Protein AF-A0A957ZIR4-F1 (afdb_monomer)

Sequence (72 aa):
GPLYVRGDVTIQSASGEITASDMRLALCRCGQSQNKPFCDNSHKAAGFSDAGDVKPRQADEFVPGGPLTITA

pLDDT: mean 86.76, std 14.09, range [44.53, 98.38]

Mean predicted aligned error: 8.35 Å

Secondary structure (DSSP, 8-state):
-PEEEEEEEEEE-TTS-EEEEEEEEEE--SS--SSTTB--SHHHHTT-------PPP--S---SSS------

Structure (mmCIF, N/CA/C/O backbone):
data_AF-A0A957ZIR4-F1
#
_entry.id   AF-A0A957ZIR4-F1
#
loop_
_atom_site.group_PDB
_atom_site.id
_atom_site.type_symbol
_atom_site.label_atom_id
_atom_site.label_alt_id
_atom_site.label_comp_id
_atom_site.label_asym_id
_atom_site.label_entity_id
_atom_site.label_seq_id
_atom_site.pdbx_PDB_ins_code
_atom_site.Cartn_x
_atom_site.Cartn_y
_atom_site.Cartn_z
_atom_site.occupancy
_atom_site.B_iso_or_equiv
_atom_site.auth_seq_id
_atom_site.auth_comp_id
_atom_site.auth_asym_id
_atom_site.auth_atom_id
_atom_site.pdbx_PDB_model_num
ATOM 1 N N . GLY A 1 1 ? 3.018 -2.627 -8.623 1.00 90.19 1 GLY A N 1
ATOM 2 C CA . GLY A 1 1 ? 3.723 -2.083 -7.435 1.00 90.19 1 GLY A CA 1
ATOM 3 C C . GLY A 1 1 ? 2.899 -2.252 -6.160 1.00 90.19 1 GLY A C 1
ATOM 4 O O . GLY A 1 1 ? 1.808 -2.816 -6.245 1.00 90.19 1 GLY A O 1
ATOM 5 N N . PRO A 1 2 ? 3.409 -1.819 -4.992 1.00 95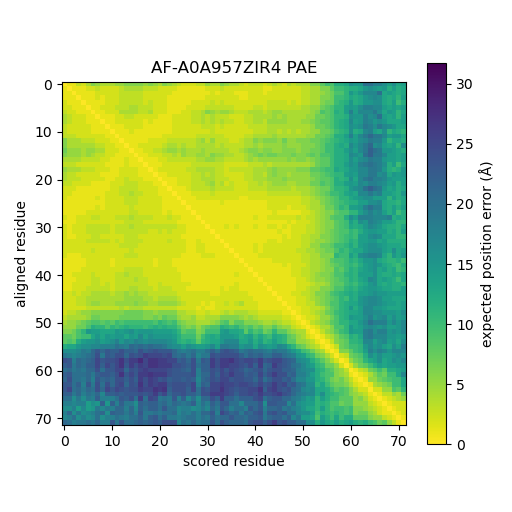.88 2 PRO A N 1
ATOM 6 C CA . PRO A 1 2 ? 2.696 -1.930 -3.716 1.00 95.88 2 PRO A CA 1
ATOM 7 C C . PRO A 1 2 ? 1.459 -1.026 -3.652 1.00 95.88 2 PRO A C 1
ATOM 9 O O . PRO A 1 2 ? 1.300 -0.128 -4.479 1.00 95.88 2 PRO A O 1
ATOM 12 N N . LEU A 1 3 ? 0.606 -1.259 -2.655 1.00 94.69 3 LEU A N 1
ATOM 13 C CA . LEU A 1 3 ? -0.472 -0.345 -2.286 1.00 94.69 3 LEU A CA 1
ATOM 14 C C . LEU A 1 3 ? 0.061 0.668 -1.268 1.00 94.69 3 LEU A C 1
ATOM 16 O O . LEU A 1 3 ? 0.465 0.286 -0.171 1.00 94.69 3 LEU A O 1
ATOM 20 N N . TYR A 1 4 ? 0.069 1.948 -1.629 1.00 95.12 4 TYR A N 1
ATOM 21 C CA . TYR A 1 4 ? 0.451 3.020 -0.714 1.00 95.12 4 TYR A CA 1
ATOM 22 C C . TYR A 1 4 ? -0.774 3.533 0.037 1.00 95.12 4 TYR A C 1
ATOM 24 O O . TYR A 1 4 ? -1.740 3.966 -0.585 1.00 95.12 4 TYR A O 1
ATOM 32 N N . VAL A 1 5 ? -0.706 3.524 1.366 1.00 94.69 5 VAL A N 1
ATOM 33 C CA . VAL A 1 5 ? -1.753 4.045 2.251 1.00 94.69 5 VAL A CA 1
ATOM 34 C C . VAL A 1 5 ? -1.182 5.212 3.050 1.00 94.69 5 VAL A C 1
ATOM 36 O O . VAL A 1 5 ? -0.024 5.174 3.476 1.00 94.69 5 VAL A O 1
ATOM 39 N N . ARG A 1 6 ? -1.976 6.273 3.216 1.00 95.44 6 ARG A N 1
ATOM 40 C CA . ARG A 1 6 ? -1.621 7.466 3.992 1.00 95.44 6 ARG A CA 1
ATOM 41 C C . ARG A 1 6 ? -2.780 7.863 4.900 1.00 95.44 6 ARG A C 1
ATOM 43 O O . ARG A 1 6 ? -3.918 7.863 4.441 1.00 95.44 6 ARG A O 1
ATOM 50 N N . GLY A 1 7 ? -2.465 8.249 6.131 1.00 93.69 7 GLY A N 1
ATOM 51 C CA . GLY A 1 7 ? -3.430 8.607 7.173 1.00 93.69 7 GLY A CA 1
ATOM 52 C C . GLY A 1 7 ? -3.161 7.826 8.455 1.00 93.69 7 GLY A C 1
ATOM 53 O O . GLY A 1 7 ? -2.199 7.071 8.507 1.00 93.69 7 GLY A O 1
ATOM 54 N N . ASP A 1 8 ? -4.005 7.995 9.468 1.00 94.00 8 ASP A N 1
ATOM 55 C CA . ASP A 1 8 ? -3.912 7.204 10.697 1.00 94.00 8 ASP A CA 1
ATOM 56 C C . ASP A 1 8 ? -4.397 5.774 10.450 1.00 94.00 8 ASP A C 1
ATOM 58 O O . ASP A 1 8 ? -5.598 5.522 10.338 1.00 94.00 8 ASP A O 1
ATOM 62 N N . VAL A 1 9 ? -3.447 4.856 10.240 1.00 95.06 9 VAL A N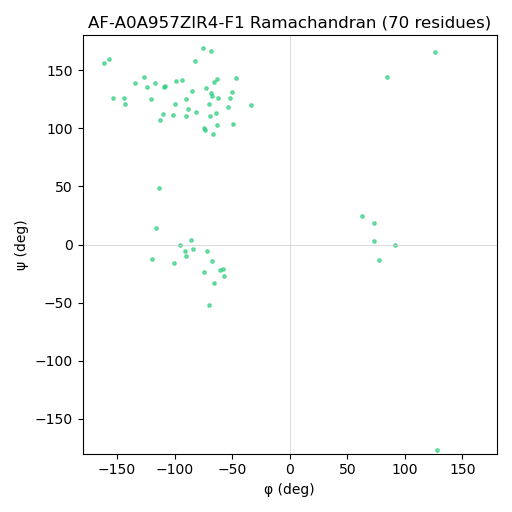 1
ATOM 63 C CA . VAL A 1 9 ? -3.718 3.486 9.801 1.00 95.06 9 VAL A CA 1
ATOM 64 C C . VAL A 1 9 ? -3.193 2.499 10.823 1.00 95.06 9 VAL A C 1
ATOM 66 O O . VAL A 1 9 ? -1.999 2.451 11.110 1.00 95.06 9 VAL A O 1
ATOM 69 N N . THR A 1 10 ? -4.084 1.624 11.275 1.00 95.75 10 THR A N 1
ATOM 70 C CA . THR A 1 10 ? -3.762 0.442 12.074 1.00 95.75 10 THR A CA 1
ATOM 71 C C . THR A 1 10 ? -3.937 -0.822 11.239 1.00 95.75 10 THR A C 1
ATOM 73 O O . THR A 1 10 ? -4.914 -0.977 10.508 1.00 95.75 10 THR A O 1
ATOM 76 N N . ILE A 1 11 ? -2.980 -1.740 11.346 1.00 94.75 11 ILE A N 1
ATOM 77 C CA . ILE A 1 11 ? -3.050 -3.068 10.741 1.00 94.75 11 ILE A CA 1
ATOM 78 C C . ILE A 1 11 ? -3.466 -4.056 11.818 1.00 94.75 11 ILE A C 1
ATOM 80 O O . ILE A 1 11 ? -2.774 -4.212 12.825 1.00 94.75 11 ILE A O 1
ATOM 84 N N . GLN A 1 12 ? -4.584 -4.728 11.572 1.00 95.81 12 GLN A N 1
ATOM 85 C CA . GLN A 1 12 ? -5.125 -5.763 12.436 1.00 95.81 12 GLN A CA 1
ATOM 86 C C . GLN A 1 12 ? -4.971 -7.132 11.765 1.00 95.81 12 GLN A C 1
ATOM 88 O O . GLN A 1 12 ? -5.234 -7.283 10.569 1.00 95.81 12 GLN A O 1
ATOM 93 N N . SER A 1 13 ? -4.534 -8.131 12.524 1.00 90.62 13 SER A N 1
ATOM 94 C CA . SER A 1 13 ? -4.506 -9.522 12.084 1.00 90.62 13 SER A CA 1
ATOM 95 C C . SER A 1 13 ? -5.916 -10.126 12.088 1.00 90.62 13 SER A C 1
ATOM 97 O O . SER A 1 13 ? -6.855 -9.576 12.664 1.00 90.62 13 SER A O 1
ATOM 99 N N . ALA A 1 14 ? -6.070 -11.313 11.499 1.00 89.94 14 ALA A N 1
ATOM 100 C CA . ALA A 1 14 ? -7.349 -12.025 11.511 1.00 89.94 14 ALA A CA 1
ATOM 101 C C . ALA A 1 14 ? -7.857 -12.371 12.929 1.00 89.94 14 ALA A C 1
ATOM 103 O O . ALA A 1 14 ? -9.053 -12.580 13.105 1.00 89.94 14 ALA A O 1
ATOM 104 N N . SER A 1 15 ? -6.977 -12.428 13.939 1.00 93.25 15 SER A N 1
ATOM 105 C CA . SER A 1 15 ? -7.360 -12.668 15.339 1.00 93.25 15 SER A CA 1
ATOM 106 C C . SER A 1 15 ? -7.801 -11.402 16.080 1.00 93.25 15 SER A C 1
ATOM 108 O O . SER A 1 15 ? -8.210 -11.486 17.235 1.00 93.25 15 SER A O 1
ATOM 110 N N . GLY A 1 16 ? -7.716 -10.232 15.443 1.00 91.50 16 GLY A N 1
ATOM 111 C CA . GLY A 1 16 ? -8.024 -8.949 16.065 1.00 91.50 16 GLY A CA 1
ATOM 112 C C . GLY A 1 16 ? -6.819 -8.250 16.708 1.00 91.50 16 GLY A C 1
ATOM 113 O O . GLY A 1 16 ? -6.967 -7.146 17.231 1.00 91.50 16 GLY A O 1
ATOM 114 N N . GLU A 1 17 ? -5.628 -8.845 16.656 1.00 94.19 17 GLU A N 1
ATOM 115 C CA . GLU A 1 17 ? -4.399 -8.252 17.190 1.00 94.19 17 GLU A CA 1
ATOM 116 C C . GLU A 1 17 ? -3.904 -7.103 16.303 1.00 94.19 17 GLU A C 1
ATOM 118 O O . GLU A 1 17 ? -3.833 -7.241 15.083 1.00 94.19 17 GLU A O 1
ATOM 123 N N . ILE A 1 18 ? -3.520 -5.976 16.906 1.00 93.50 18 ILE A N 1
ATOM 124 C CA . ILE A 1 18 ? -2.897 -4.864 16.182 1.00 93.50 18 ILE A CA 1
ATOM 125 C C . ILE A 1 18 ? -1.408 -5.153 15.992 1.00 93.50 18 ILE A C 1
ATOM 127 O O . ILE A 1 18 ? -0.647 -5.165 16.955 1.00 93.50 18 ILE A O 1
ATO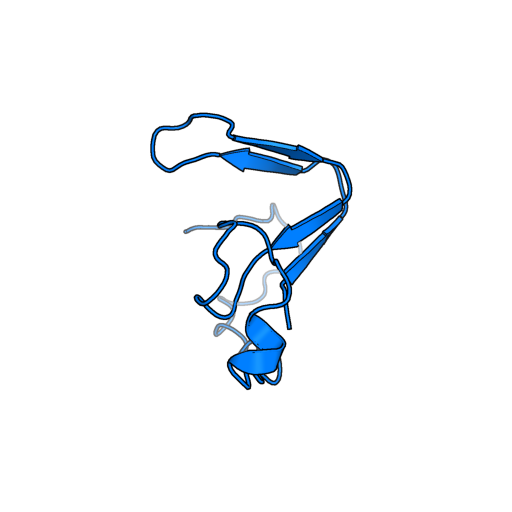M 131 N N . THR A 1 19 ? -0.982 -5.343 14.744 1.00 93.94 19 THR A N 1
ATOM 132 C CA . THR A 1 19 ? 0.402 -5.711 14.406 1.00 93.94 19 THR A CA 1
ATOM 133 C C . THR A 1 19 ? 1.244 -4.531 13.926 1.00 93.94 19 THR A C 1
ATOM 135 O O . THR A 1 19 ? 2.465 -4.641 13.861 1.00 93.94 19 THR A O 1
ATOM 138 N N . ALA A 1 20 ? 0.619 -3.409 13.552 1.00 92.44 20 ALA A N 1
ATOM 139 C CA . ALA A 1 20 ? 1.310 -2.162 13.222 1.00 92.44 20 ALA A CA 1
ATOM 140 C C . ALA A 1 20 ? 0.369 -0.952 13.267 1.00 92.44 20 ALA A C 1
ATOM 142 O O . ALA A 1 20 ? -0.835 -1.089 13.056 1.00 92.44 20 ALA A O 1
ATOM 143 N N . SER A 1 21 ? 0.942 0.232 13.480 1.00 94.94 21 SER A N 1
ATOM 144 C CA . SER A 1 21 ? 0.272 1.527 13.340 1.00 94.94 21 SER A CA 1
ATOM 145 C C . SER A 1 21 ? 1.263 2.548 12.778 1.00 94.94 21 SER A C 1
ATOM 147 O O . SER A 1 21 ? 2.366 2.669 13.312 1.00 94.94 21 SER A O 1
ATOM 149 N N . ASP A 1 22 ? 0.917 3.231 11.685 1.00 96.12 22 ASP A N 1
ATOM 150 C CA . ASP A 1 22 ? 1.769 4.252 11.056 1.00 96.12 22 ASP A CA 1
ATOM 151 C C . ASP A 1 22 ? 0.924 5.230 10.216 1.00 96.12 22 ASP A C 1
ATOM 153 O O . ASP A 1 22 ? -0.177 4.913 9.768 1.00 96.12 22 ASP A O 1
ATOM 157 N N . MET A 1 23 ? 1.477 6.413 9.947 1.00 96.00 23 MET A N 1
ATOM 158 C CA . MET A 1 23 ? 0.926 7.414 9.033 1.00 96.00 23 MET A CA 1
ATOM 159 C C . MET A 1 23 ? 1.092 7.042 7.555 1.00 96.00 23 MET A C 1
ATOM 161 O O . MET A 1 23 ? 0.414 7.600 6.682 1.00 96.00 23 MET A O 1
ATOM 165 N N . ARG A 1 24 ? 2.078 6.193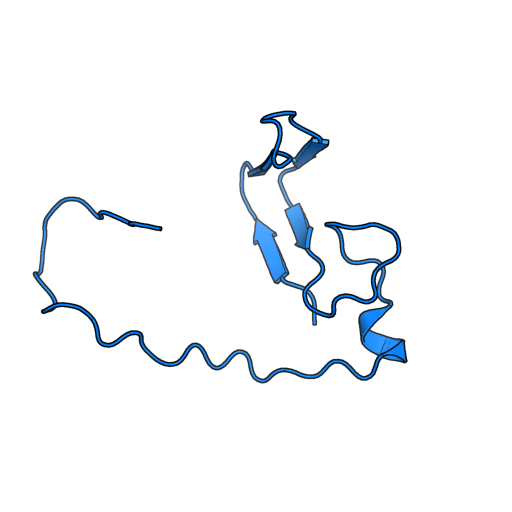 7.234 1.00 96.88 24 ARG A N 1
ATOM 166 C CA . ARG A 1 24 ? 2.431 5.830 5.855 1.00 96.88 24 ARG A CA 1
ATOM 167 C C . ARG A 1 24 ? 2.825 4.369 5.760 1.00 96.88 24 ARG A C 1
ATOM 169 O O . ARG A 1 24 ? 3.836 3.960 6.317 1.00 96.88 24 ARG A O 1
ATOM 176 N N . LEU A 1 25 ? 2.101 3.615 4.942 1.00 96.31 25 LEU A N 1
ATOM 177 C CA . LEU A 1 25 ? 2.375 2.200 4.721 1.00 96.31 25 LEU A CA 1
ATOM 178 C C . LEU A 1 25 ? 2.511 1.893 3.232 1.00 96.31 25 LEU A C 1
ATOM 180 O O . LEU A 1 25 ? 1.803 2.448 2.390 1.00 96.31 25 LEU A O 1
ATOM 184 N N . ALA A 1 26 ? 3.418 0.973 2.913 1.00 97.31 26 ALA A N 1
ATOM 185 C CA . ALA A 1 26 ? 3.488 0.319 1.615 1.00 97.31 26 ALA A CA 1
ATOM 186 C C . ALA A 1 26 ? 3.122 -1.153 1.814 1.00 97.31 26 ALA A C 1
ATOM 188 O O . ALA A 1 26 ? 3.906 -1.918 2.373 1.00 97.31 26 ALA A O 1
ATOM 189 N N . LEU A 1 27 ? 1.933 -1.550 1.372 1.00 96.94 27 LEU A N 1
ATOM 190 C CA . LEU A 1 27 ? 1.410 -2.902 1.543 1.00 96.94 27 LEU A CA 1
ATOM 191 C C . LEU A 1 27 ? 1.723 -3.770 0.322 1.00 96.94 27 LEU A C 1
ATOM 193 O O . LEU A 1 27 ? 1.703 -3.317 -0.830 1.00 96.94 27 LEU A O 1
ATOM 197 N N . CYS A 1 28 ? 2.051 -5.034 0.581 1.00 97.38 28 CYS A N 1
ATOM 198 C CA . CYS A 1 28 ? 2.340 -6.010 -0.455 1.00 97.38 28 CYS A CA 1
ATOM 199 C C . CYS A 1 28 ? 1.069 -6.339 -1.238 1.00 97.38 28 CYS A C 1
ATOM 201 O O . CYS A 1 28 ? 0.046 -6.701 -0.668 1.00 97.38 28 CYS A O 1
ATOM 203 N N . ARG A 1 29 ? 1.178 -6.274 -2.566 1.00 95.81 29 ARG A N 1
ATOM 204 C CA . ARG A 1 29 ? 0.119 -6.684 -3.497 1.00 95.81 29 ARG A CA 1
ATOM 205 C C . ARG A 1 29 ? 0.542 -7.814 -4.438 1.00 95.81 29 ARG A C 1
ATOM 207 O O . ARG A 1 29 ? -0.297 -8.414 -5.088 1.00 95.81 29 ARG A O 1
ATOM 214 N N . CYS A 1 30 ? 1.841 -8.115 -4.501 1.00 96.56 30 CYS A N 1
ATOM 215 C CA . CYS A 1 30 ? 2.389 -9.132 -5.402 1.00 96.56 30 CYS A CA 1
ATOM 216 C C . CYS A 1 30 ? 2.444 -10.547 -4.801 1.00 96.56 30 CYS A C 1
ATOM 218 O O . CYS A 1 30 ? 2.801 -11.482 -5.507 1.00 96.56 30 CYS A O 1
ATOM 220 N N . GLY A 1 31 ? 2.203 -10.708 -3.494 1.00 96.62 31 GLY A N 1
ATOM 221 C CA . GLY A 1 31 ? 2.314 -11.992 -2.785 1.00 96.62 31 GLY A CA 1
ATOM 222 C C . GLY A 1 31 ? 3.742 -12.450 -2.442 1.00 96.62 31 GLY A C 1
ATOM 223 O O . GLY A 1 31 ? 3.908 -13.322 -1.592 1.00 96.62 31 GLY A O 1
ATOM 224 N N . GLN A 1 32 ? 4.777 -11.830 -3.015 1.00 98.12 32 GLN A N 1
ATOM 225 C CA . GLN A 1 32 ? 6.172 -12.293 -2.901 1.00 98.12 32 GLN A CA 1
ATOM 226 C C . GLN A 1 32 ? 6.995 -11.628 -1.785 1.00 98.12 32 GLN A C 1
ATOM 228 O O . GLN A 1 32 ? 8.166 -11.945 -1.632 1.00 98.12 32 GLN A O 1
ATOM 233 N N . SER A 1 33 ? 6.420 -10.699 -1.013 1.00 98.19 33 SER A N 1
ATOM 234 C CA . SER A 1 33 ? 7.148 -10.073 0.104 1.00 98.19 33 SER A CA 1
ATOM 235 C C . SER A 1 33 ? 7.465 -11.084 1.203 1.00 98.19 33 SER A C 1
ATOM 237 O O . SER A 1 33 ? 6.594 -11.877 1.558 1.00 98.19 33 SER A O 1
ATOM 239 N N . GLN A 1 34 ? 8.652 -11.020 1.794 1.00 97.94 34 GLN A N 1
ATOM 240 C CA . GLN A 1 34 ? 9.023 -11.798 2.981 1.00 97.94 34 GLN A CA 1
ATOM 241 C C . GLN A 1 34 ? 8.719 -11.060 4.290 1.00 97.94 34 GLN A C 1
ATOM 243 O O . GLN A 1 34 ? 8.808 -11.648 5.361 1.00 97.94 34 GLN A O 1
ATOM 248 N N . ASN A 1 35 ? 8.288 -9.800 4.203 1.00 96.31 35 ASN A N 1
ATOM 249 C CA . ASN A 1 35 ? 7.876 -8.972 5.334 1.00 96.31 35 ASN A CA 1
ATOM 250 C C . ASN A 1 35 ? 6.372 -8.655 5.273 1.00 96.31 35 ASN A C 1
ATOM 252 O O . ASN A 1 35 ? 5.962 -7.496 5.321 1.00 96.31 35 ASN A O 1
ATOM 256 N N . LYS A 1 36 ? 5.527 -9.671 5.059 1.00 95.81 36 LYS A N 1
ATOM 257 C CA . LYS A 1 36 ? 4.073 -9.468 4.944 1.00 95.81 36 LYS A CA 1
ATOM 258 C C . LYS A 1 36 ? 3.499 -8.922 6.261 1.00 95.81 36 LYS A C 1
ATOM 260 O O . LYS A 1 36 ? 3.926 -9.365 7.322 1.00 95.81 36 LYS A O 1
ATOM 265 N N . PRO A 1 37 ? 2.518 -8.005 6.203 1.00 95.75 37 PRO A N 1
ATOM 266 C CA . PRO A 1 37 ? 1.784 -7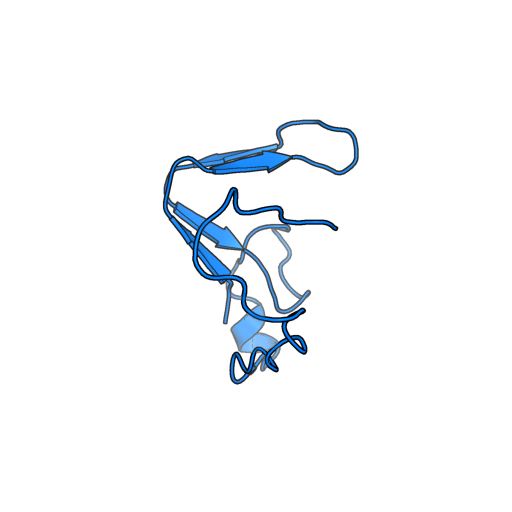.542 5.015 1.00 95.75 37 PRO A CA 1
ATOM 267 C C . PRO A 1 37 ? 2.465 -6.401 4.236 1.00 95.75 37 PRO A C 1
ATOM 269 O O . PRO A 1 37 ? 1.908 -5.905 3.257 1.00 95.75 37 PRO A O 1
ATOM 272 N N . PHE A 1 38 ? 3.666 -5.979 4.625 1.00 97.75 38 PHE A N 1
ATOM 273 C CA . PHE A 1 38 ? 4.378 -4.852 4.026 1.00 97.75 38 PHE A CA 1
ATOM 274 C C . PHE A 1 38 ? 5.117 -5.230 2.742 1.00 97.75 38 PHE A C 1
ATOM 276 O O . PHE A 1 38 ? 5.427 -6.391 2.474 1.00 97.75 38 PHE A O 1
ATOM 283 N N . CYS A 1 39 ? 5.397 -4.234 1.910 1.00 98.06 39 CYS A N 1
ATOM 284 C CA . CYS A 1 39 ? 6.218 -4.374 0.718 1.00 98.06 39 CYS A CA 1
ATOM 285 C C . CYS A 1 39 ? 7.707 -4.236 1.056 1.00 98.06 39 CYS A C 1
ATOM 287 O O . CYS A 1 39 ? 8.125 -3.252 1.653 1.00 98.06 39 CYS A O 1
ATOM 289 N N . ASP A 1 40 ? 8.514 -5.169 0.561 1.00 98.31 40 ASP A N 1
ATOM 290 C CA . ASP A 1 40 ? 9.973 -5.243 0.725 1.00 98.31 40 ASP A CA 1
ATOM 291 C C . ASP A 1 40 ? 10.739 -5.108 -0.611 1.00 98.31 40 ASP A C 1
ATOM 293 O O . ASP A 1 40 ? 11.927 -5.394 -0.693 1.00 98.31 40 ASP A O 1
ATOM 297 N N . ASN A 1 41 ? 10.056 -4.664 -1.672 1.00 97.69 41 ASN A N 1
ATOM 298 C CA . ASN A 1 41 ? 10.534 -4.593 -3.063 1.00 97.69 41 ASN A CA 1
ATOM 299 C C . ASN A 1 41 ? 10.654 -5.923 -3.827 1.00 97.69 41 ASN A C 1
ATOM 301 O O . ASN A 1 41 ? 10.979 -5.881 -5.017 1.00 97.69 41 ASN A O 1
ATOM 305 N N . SER A 1 42 ? 10.272 -7.068 -3.250 1.00 98.38 42 SER A N 1
ATOM 306 C CA . SER A 1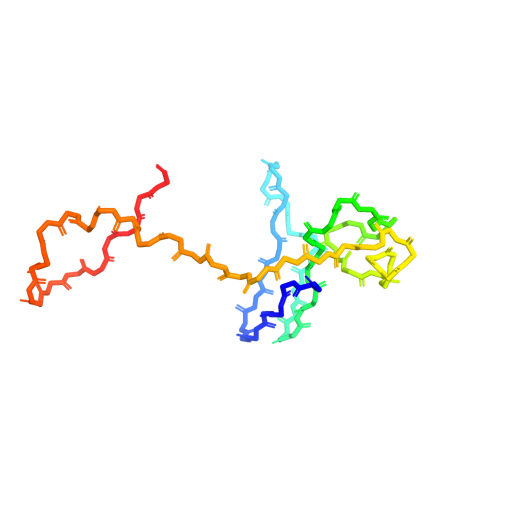 42 ? 10.266 -8.367 -3.953 1.00 98.38 42 SER A CA 1
ATOM 307 C C . SER A 1 42 ? 9.392 -8.376 -5.217 1.00 98.38 42 SER A C 1
ATOM 309 O O . SER A 1 42 ? 9.619 -9.153 -6.141 1.00 98.38 42 SER A O 1
ATOM 311 N N . HIS A 1 43 ? 8.437 -7.443 -5.328 1.00 97.38 43 HIS A N 1
ATOM 312 C CA . HIS A 1 43 ? 7.621 -7.244 -6.530 1.00 97.38 43 HIS A CA 1
ATOM 313 C C . HIS A 1 43 ? 8.440 -6.962 -7.802 1.00 97.38 43 HIS A C 1
ATOM 315 O O . HIS A 1 43 ? 7.966 -7.271 -8.892 1.00 97.38 43 HIS A O 1
ATOM 321 N N . LYS A 1 44 ? 9.644 -6.385 -7.677 1.00 97.12 44 LYS A N 1
ATOM 322 C CA . LYS A 1 44 ? 10.516 -6.081 -8.821 1.00 97.12 44 LYS A CA 1
ATOM 323 C C . LYS A 1 44 ? 11.078 -7.358 -9.436 1.00 97.12 44 LYS A C 1
ATOM 325 O O . LYS A 1 44 ? 10.926 -7.575 -10.631 1.00 97.12 44 LYS A O 1
ATOM 330 N N . ALA A 1 45 ? 11.670 -8.215 -8.603 1.00 97.31 45 ALA A N 1
ATOM 331 C CA . ALA A 1 45 ? 12.213 -9.501 -9.035 1.00 97.31 45 ALA A CA 1
ATOM 332 C C . ALA A 1 45 ? 11.107 -10.455 -9.512 1.00 97.31 45 ALA A C 1
ATOM 334 O O . ALA A 1 45 ? 11.304 -11.201 -10.462 1.00 97.31 45 ALA A O 1
ATOM 335 N N . ALA A 1 46 ? 9.921 -10.376 -8.902 1.00 96.50 46 ALA A N 1
ATOM 336 C CA . ALA A 1 46 ? 8.750 -11.150 -9.303 1.00 96.50 46 ALA A CA 1
ATOM 337 C C . ALA A 1 46 ? 8.106 -10.698 -10.628 1.00 96.50 46 ALA A C 1
ATOM 339 O O . ALA A 1 46 ? 7.139 -11.318 -11.062 1.00 96.50 46 ALA A O 1
ATOM 340 N N . GLY A 1 47 ? 8.564 -9.596 -11.237 1.00 96.50 47 GLY A N 1
ATOM 341 C CA . GLY A 1 47 ? 7.964 -9.054 -12.459 1.00 96.50 47 GLY A CA 1
ATOM 342 C C . GLY A 1 47 ? 6.507 -8.611 -12.287 1.00 96.50 47 GLY A C 1
ATOM 343 O O . GLY A 1 47 ? 5.750 -8.595 -13.254 1.00 96.50 47 GLY A O 1
ATOM 344 N N . PHE A 1 48 ? 6.085 -8.274 -11.062 1.00 95.94 48 PHE A N 1
ATOM 345 C CA . PHE A 1 48 ? 4.691 -7.937 -10.787 1.00 95.94 48 PHE A CA 1
ATOM 346 C C . PHE A 1 48 ? 4.308 -6.604 -11.439 1.00 95.94 48 PHE A C 1
ATOM 348 O O . PHE A 1 48 ? 4.722 -5.528 -10.991 1.00 95.94 48 PHE A O 1
ATOM 355 N N . SER A 1 49 ? 3.452 -6.693 -12.452 1.00 93.75 49 SER A N 1
ATOM 356 C CA . SER A 1 49 ? 2.833 -5.568 -13.142 1.00 93.75 49 SER A CA 1
ATOM 357 C C . SER A 1 49 ? 1.322 -5.723 -13.091 1.00 93.75 49 SER A C 1
ATOM 359 O O . SER A 1 49 ? 0.794 -6.814 -13.281 1.00 93.75 49 SER A O 1
ATOM 361 N N . ASP A 1 50 ? 0.634 -4.631 -12.796 1.00 89.25 50 ASP A N 1
ATOM 362 C CA . ASP A 1 50 ? -0.815 -4.598 -12.677 1.00 89.25 50 ASP A CA 1
ATOM 363 C C . ASP A 1 50 ? -1.260 -3.168 -12.988 1.00 89.25 50 ASP A C 1
ATOM 365 O O . ASP A 1 50 ? -0.728 -2.218 -12.402 1.00 89.25 50 ASP A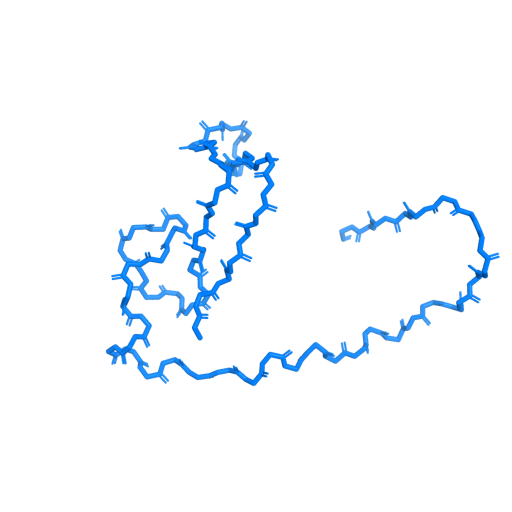 O 1
ATOM 369 N N . ALA A 1 51 ? -2.182 -3.039 -13.945 1.00 86.00 51 ALA A N 1
ATOM 370 C CA . ALA A 1 51 ? -2.641 -1.763 -14.487 1.00 86.00 51 ALA A CA 1
ATOM 371 C C . ALA A 1 51 ? -3.436 -0.922 -13.473 1.00 86.00 51 ALA A C 1
ATOM 373 O O . ALA A 1 51 ? -3.622 0.272 -13.681 1.00 86.00 51 ALA A O 1
ATOM 374 N N . GLY A 1 52 ? -3.865 -1.516 -12.355 1.00 79.38 52 GLY A N 1
ATOM 375 C CA . GLY A 1 52 ? -4.705 -0.847 -11.369 1.00 79.38 52 GLY A CA 1
ATOM 376 C C . GLY A 1 52 ? -6.143 -0.654 -11.842 1.00 79.38 52 GLY A C 1
ATOM 377 O O . GLY A 1 52 ? -6.852 0.169 -11.268 1.00 79.38 52 GLY A O 1
ATOM 378 N N . ASP A 1 53 ? -6.572 -1.403 -12.861 1.00 81.50 53 ASP A N 1
ATOM 379 C CA . ASP A 1 53 ? -7.935 -1.352 -13.375 1.00 81.50 53 ASP A CA 1
ATOM 380 C C . ASP A 1 53 ? -8.904 -1.895 -12.323 1.00 81.50 53 ASP A C 1
ATOM 382 O O . ASP A 1 53 ? -9.159 -3.097 -12.210 1.00 81.50 53 ASP A O 1
ATOM 386 N N . VAL A 1 54 ? -9.477 -0.988 -11.539 1.00 72.69 54 VAL A N 1
ATOM 387 C CA . VAL A 1 54 ? -10.671 -1.289 -10.761 1.00 72.69 54 VAL A CA 1
ATOM 388 C C . VAL A 1 54 ? -11.809 -1.305 -11.765 1.00 72.69 54 VAL A C 1
ATOM 390 O O . VAL A 1 54 ? -12.292 -0.249 -12.179 1.00 72.69 54 VAL A O 1
ATOM 393 N N . LYS A 1 55 ? -12.229 -2.503 -12.197 1.00 73.62 55 LYS A N 1
ATOM 394 C CA . LYS A 1 55 ? -13.498 -2.617 -12.921 1.00 73.62 55 LYS A CA 1
ATOM 395 C C . LYS A 1 55 ? -14.542 -1.922 -12.054 1.00 73.62 55 LYS A C 1
ATOM 397 O O . LYS A 1 55 ? -14.615 -2.269 -10.870 1.00 73.62 55 LYS A O 1
ATOM 402 N N . PRO A 1 56 ? -15.310 -0.953 -12.582 1.00 67.00 56 PRO A N 1
ATOM 403 C CA . PRO A 1 56 ? -16.401 -0.402 -11.811 1.00 67.00 56 PRO A CA 1
ATOM 404 C C . PRO A 1 56 ? -17.237 -1.597 -11.370 1.00 67.00 56 PRO A C 1
ATOM 406 O O . PRO A 1 56 ? -17.722 -2.371 -12.201 1.00 67.00 56 PRO A O 1
ATOM 409 N N . ARG A 1 57 ? -17.341 -1.796 -10.050 1.00 64.94 57 ARG A N 1
ATOM 410 C CA . ARG A 1 57 ? -18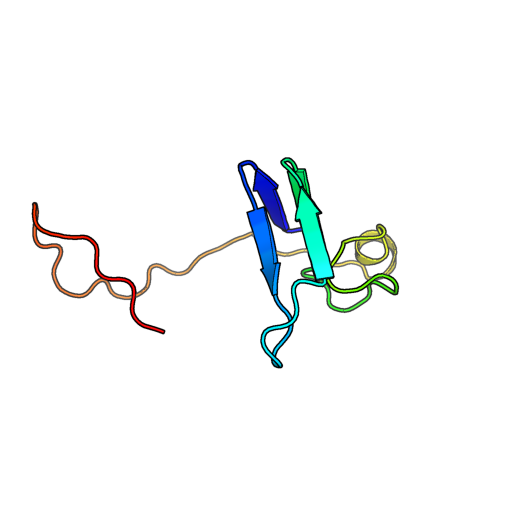.436 -2.597 -9.512 1.00 64.94 57 ARG A CA 1
ATOM 411 C C . ARG A 1 57 ? -19.671 -1.998 -10.176 1.00 64.94 57 ARG A C 1
ATOM 413 O O . ARG A 1 57 ? -19.750 -0.769 -10.238 1.00 64.94 57 ARG A O 1
ATOM 420 N N . GLN A 1 58 ? -20.548 -2.822 -10.758 1.00 63.59 58 GLN A N 1
ATOM 421 C CA . GLN A 1 58 ? -21.878 -2.341 -11.130 1.00 63.59 58 GLN A CA 1
ATOM 422 C C . GLN A 1 58 ? -22.384 -1.652 -9.873 1.00 63.59 58 GLN A C 1
ATOM 424 O O . GLN A 1 58 ? -22.588 -2.317 -8.859 1.00 63.59 58 GLN A O 1
ATOM 429 N N . ALA A 1 59 ? -22.365 -0.322 -9.883 1.00 58.41 59 ALA A N 1
ATOM 430 C CA . ALA A 1 59 ? -22.828 0.420 -8.746 1.00 58.41 59 ALA A CA 1
ATOM 431 C C . ALA A 1 59 ? -24.289 0.011 -8.648 1.00 58.41 59 ALA A C 1
ATOM 433 O O . ALA A 1 59 ? -25.016 0.094 -9.644 1.00 58.41 59 ALA A O 1
ATOM 434 N N . ASP A 1 60 ? -24.697 -0.458 -7.473 1.00 62.78 60 ASP A N 1
ATOM 435 C CA . ASP A 1 60 ? -26.094 -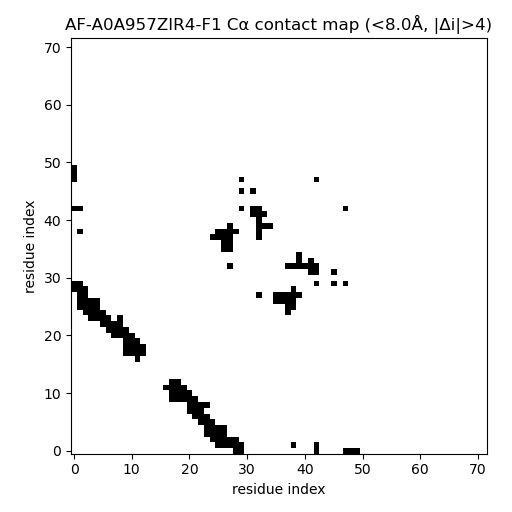0.300 -7.110 1.00 62.78 60 ASP A CA 1
ATOM 436 C C . ASP A 1 60 ? -26.467 1.156 -7.428 1.00 62.78 60 ASP A C 1
ATOM 438 O O . ASP A 1 60 ? -25.609 2.045 -7.343 1.00 62.78 60 ASP A O 1
ATOM 442 N N . GLU A 1 61 ? -27.695 1.366 -7.905 1.00 68.62 61 GLU A N 1
ATOM 443 C CA . GLU A 1 61 ? -28.198 2.656 -8.381 1.00 68.62 61 GLU A CA 1
ATOM 444 C C . GLU A 1 61 ? -27.588 3.821 -7.589 1.00 68.62 61 GLU A C 1
ATOM 446 O O . GLU A 1 61 ? -27.676 3.868 -6.362 1.00 68.62 61 GLU A O 1
ATOM 451 N N . PHE A 1 62 ? -26.888 4.725 -8.280 1.00 67.38 62 PHE A N 1
ATOM 452 C CA . PHE A 1 62 ? -26.251 5.862 -7.627 1.00 67.38 62 PHE A CA 1
ATOM 453 C C . PHE A 1 62 ? -27.338 6.738 -6.999 1.00 67.38 62 PHE A C 1
ATOM 455 O O . PHE A 1 62 ? -28.007 7.491 -7.703 1.00 67.38 62 PHE A O 1
ATOM 462 N N . VAL A 1 63 ? -27.514 6.641 -5.680 1.00 68.19 63 VAL A N 1
ATOM 463 C CA . VAL A 1 63 ? -28.411 7.508 -4.912 1.00 68.19 63 VAL A CA 1
ATOM 464 C C . VAL A 1 63 ? -27.607 8.730 -4.451 1.00 68.19 63 VAL A C 1
ATOM 466 O O . VAL A 1 63 ? -26.705 8.586 -3.620 1.00 68.19 63 VAL A O 1
ATOM 469 N N . PRO A 1 64 ? -27.870 9.942 -4.982 1.00 69.81 64 PRO A N 1
ATOM 470 C CA . PRO A 1 64 ? -27.173 11.141 -4.541 1.00 69.81 64 PRO A CA 1
ATOM 471 C C . PRO A 1 64 ? -27.619 11.510 -3.121 1.00 69.81 64 PRO A C 1
ATOM 473 O O . PRO A 1 64 ? -28.789 11.805 -2.888 1.00 69.81 64 PRO A O 1
ATOM 476 N N . GLY A 1 65 ? -26.668 11.554 -2.187 1.00 70.81 65 GLY A N 1
ATOM 477 C CA . GLY A 1 65 ? -26.929 11.890 -0.786 1.00 70.81 65 GLY A CA 1
ATOM 478 C C . GLY A 1 65 ? -27.393 10.693 0.054 1.00 70.81 65 GLY A C 1
ATOM 479 O O . GLY A 1 65 ? -28.101 9.809 -0.413 1.00 70.81 65 GLY A O 1
ATOM 480 N N . GLY A 1 66 ? -26.965 10.672 1.319 1.00 68.12 66 GLY A N 1
ATOM 481 C CA . GLY A 1 66 ? -27.190 9.568 2.258 1.00 68.12 66 GLY A CA 1
ATOM 482 C C . GLY A 1 66 ? -25.881 9.061 2.881 1.00 68.12 66 GLY A C 1
ATOM 483 O O . GLY A 1 66 ? -24.796 9.427 2.424 1.00 68.12 66 GLY A O 1
ATOM 484 N N . PRO A 1 67 ? -25.949 8.264 3.960 1.00 67.62 67 PRO A N 1
ATOM 485 C CA . PRO A 1 67 ? -24.762 7.704 4.595 1.00 67.62 67 PRO A CA 1
ATOM 486 C C . PRO A 1 67 ? -24.079 6.677 3.679 1.00 67.62 67 PRO A C 1
ATOM 488 O O . PRO A 1 67 ? -24.706 5.730 3.206 1.00 67.62 67 PRO A O 1
ATOM 491 N N . LEU A 1 68 ? -22.771 6.847 3.458 1.00 62.91 68 LEU A N 1
ATOM 492 C CA . LEU A 1 68 ? -21.940 5.869 2.754 1.00 62.91 68 LEU A CA 1
ATOM 493 C C . LEU A 1 68 ? -21.894 4.568 3.564 1.00 62.91 68 LEU A C 1
ATOM 495 O O . LEU A 1 68 ? -21.327 4.534 4.655 1.00 62.91 68 LEU A O 1
ATOM 499 N N . THR A 1 69 ? -22.481 3.501 3.023 1.00 58.12 69 THR A N 1
ATOM 500 C CA . THR A 1 69 ? -22.471 2.169 3.641 1.00 58.12 69 THR A CA 1
ATOM 501 C C . THR A 1 69 ? -21.591 1.243 2.808 1.00 58.12 69 THR A C 1
ATOM 503 O O . THR A 1 69 ? -21.922 0.941 1.666 1.00 58.12 69 THR A O 1
ATOM 506 N N . ILE A 1 70 ? -20.454 0.816 3.364 1.00 66.62 70 ILE A N 1
ATOM 507 C CA . ILE A 1 70 ? -19.534 -0.139 2.730 1.00 66.62 70 ILE A CA 1
ATOM 508 C C . ILE A 1 70 ? -19.775 -1.511 3.366 1.00 66.62 70 ILE A C 1
ATOM 510 O O . ILE A 1 70 ? -19.478 -1.702 4.543 1.00 66.62 70 ILE A O 1
ATOM 514 N N . THR A 1 71 ? -20.326 -2.454 2.604 1.00 52.69 71 THR A N 1
ATOM 515 C CA . THR A 1 71 ? -20.507 -3.855 3.015 1.00 52.69 71 THR A CA 1
ATOM 516 C C . THR A 1 71 ? -19.388 -4.731 2.448 1.00 52.69 71 THR A C 1
ATOM 518 O O . THR A 1 71 ? -18.927 -4.510 1.325 1.00 52.69 71 THR A O 1
ATOM 521 N N . ALA A 1 72 ? -18.924 -5.687 3.260 1.00 44.53 72 ALA A N 1
ATOM 522 C CA . ALA A 1 72 ? -17.915 -6.680 2.884 1.00 44.53 72 ALA A CA 1
ATOM 523 C C . ALA A 1 72 ? -18.509 -7.777 1.991 1.00 44.53 72 ALA A C 1
ATOM 525 O O . ALA A 1 72 ? -19.666 -8.178 2.253 1.00 44.53 72 ALA A O 1
#

Nearest PDB structures (foldseek):
  1keh-assembly1_A  TM=3.906E-01  e=3.142E+00  Brevundimonas diminuta
  8a5p-assembly1_X  TM=3.126E-01  e=2.256E+00  Thermochaetoides thermophila

Solvent-accessible surface area (backbone atoms only — not comparable to full-atom values): 4907 Å² total; per-residue (Å²): 101,61,49,77,47,77,48,95,44,73,43,63,47,98,88,67,49,76,80,46,73,48,56,68,46,49,29,50,68,65,81,61,35,91,52,71,68,31,52,72,64,39,40,65,83,68,64,48,77,69,93,76,79,73,72,78,68,81,66,70,81,88,68,89,78,79,85,90,79,89,82,133

Radius of gyration: 15.89 Å; Cα contacts (8 Å, |Δi|>4): 84; chains: 1; bounding box: 41×25×32 Å

Foldseek 3Di:
DFDKDAAFDWDADPVRDTPDTDRIFTADDLPQDPPPRGDPPVCVVVVDDDPPDPPPDPDDPDDPDDDDDDDD